Protein AF-A0A7V2MI19-F1 (afdb_monomer_lite)

pLDDT: mean 82.34, std 14.81, range [43.22, 97.25]

Secondary structure (DSSP, 8-state):
-PPPPPHHHHHHHHHHS------PPPPGGGB-TT--BTT--SPPPPP-------TT---HHHHS-SS-STTPPPPTTTGGGGGGGGG-----S---HHHHS--SS-HHHHHHHHHHH---B-SSSBSS--HHHHHHTTS-SSSS-S---B-S-TT--S-HHHH--EEEETTEEEPPBS-GGGG-

Sequence (184 aa):
MPQPLSRRMLLKGLAFARPVALALPPLEAMFNSAGTAYAATGEPVESRFVFWFNGNGIPEKYWIPSETGENFVLTPCLAPLAPFRNDIHVVTGVDSPAARLPGPGNDHHRSMSALMTGTQFTGRGAGGASLDQAIAARIGADSRFRSLQFGVSQESFGESVQRNMSWSGYDRPLPPEMLPHKMF

Foldseek 3Di:
DDDADDPVNVVVVVPVDPDDDDDDDQDPSQADPVRPRPPDPVDDDFDDDDDDDDPVDDDCQQQPFPDDDLPTDHGNVCVVCVVVSVVDDDDPPDDLVQLVDDDDDDSLQQCLQCVFASHGRPNQHHQFFGPLLVVLVPGQPVPPDSDAAADADPPPPDDQSNQFNGAHTGNRTDGHDDDPVVVD

Structure (mmCIF, N/CA/C/O backbone):
data_AF-A0A7V2MI19-F1
#
_entry.id   AF-A0A7V2MI19-F1
#
loop_
_atom_site.group_PDB
_atom_site.id
_atom_site.type_symbol
_atom_site.label_atom_id
_atom_site.label_alt_id
_atom_site.label_comp_id
_atom_site.label_asym_id
_atom_site.label_entity_id
_atom_site.label_seq_id
_atom_site.pdbx_PDB_ins_code
_atom_site.Cartn_x
_atom_site.Cartn_y
_atom_site.Cartn_z
_atom_site.occupancy
_atom_site.B_iso_or_equiv
_atom_site.auth_seq_id
_atom_site.auth_comp_id
_atom_site.auth_asym_id
_atom_site.auth_atom_id
_atom_site.pdbx_PDB_model_num
ATOM 1 N N . MET A 1 1 ? -16.907 19.193 11.343 1.00 43.22 1 MET A N 1
ATOM 2 C CA . MET A 1 1 ? -16.999 18.341 12.547 1.00 43.22 1 MET A CA 1
ATOM 3 C C . MET A 1 1 ? -18.412 17.791 12.627 1.00 43.22 1 MET A C 1
ATOM 5 O O . MET A 1 1 ? -19.330 18.609 12.573 1.00 43.22 1 MET A O 1
ATOM 9 N N . PRO A 1 2 ? -18.608 16.464 12.686 1.00 48.78 2 PRO A N 1
ATOM 10 C CA . PRO A 1 2 ? -19.932 15.894 12.910 1.00 48.78 2 PRO A CA 1
ATOM 11 C C . PRO A 1 2 ? -20.478 16.405 14.249 1.00 48.78 2 PRO A C 1
ATOM 13 O O . PRO A 1 2 ? -19.775 16.42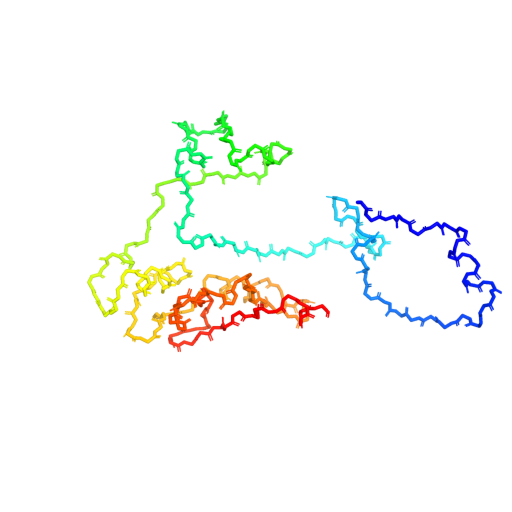9 15.258 1.00 48.78 2 PRO A O 1
ATOM 16 N N . GLN A 1 3 ? -21.711 16.908 14.236 1.00 61.69 3 GLN A N 1
ATOM 17 C CA . GLN A 1 3 ? -22.385 17.406 15.434 1.00 61.69 3 GLN A CA 1
ATOM 18 C C . GLN A 1 3 ? -22.904 16.201 16.234 1.00 61.69 3 GLN A C 1
ATOM 20 O O . GLN A 1 3 ? -23.695 15.427 15.689 1.00 61.69 3 GLN A O 1
ATOM 25 N N . PRO A 1 4 ? -22.491 16.009 17.499 1.00 60.81 4 PRO A N 1
ATOM 26 C CA . PRO A 1 4 ? -22.966 14.889 18.300 1.00 60.81 4 PRO A CA 1
ATOM 27 C C . PRO A 1 4 ? -24.473 15.006 18.554 1.00 60.81 4 PRO A C 1
ATOM 29 O O . PRO A 1 4 ? -25.006 16.092 18.800 1.00 60.81 4 PRO A O 1
ATOM 32 N N . LEU A 1 5 ? -25.176 13.871 18.525 1.00 71.56 5 LEU A N 1
ATOM 33 C CA . LEU A 1 5 ? -26.599 13.825 18.855 1.00 71.56 5 LEU A CA 1
ATOM 34 C C . LEU A 1 5 ? -26.807 14.253 20.311 1.00 71.56 5 LEU A C 1
ATOM 36 O O . LEU A 1 5 ? -26.300 13.631 21.244 1.00 71.56 5 LEU A O 1
ATOM 40 N N . SER A 1 6 ? -27.584 15.316 20.525 1.00 76.38 6 SER A N 1
ATOM 41 C CA . SER A 1 6 ? -27.875 15.765 21.886 1.00 76.38 6 SER A CA 1
ATOM 42 C C . SER A 1 6 ? -28.754 14.746 22.621 1.00 76.38 6 SER A C 1
ATOM 44 O O . SER A 1 6 ? -29.749 14.251 22.084 1.00 76.38 6 SER A O 1
ATOM 46 N N . ARG A 1 7 ? -28.457 14.503 23.906 1.00 75.56 7 ARG A N 1
ATOM 47 C CA . ARG A 1 7 ? -29.284 13.669 24.803 1.00 75.56 7 ARG A CA 1
ATOM 48 C C . ARG A 1 7 ? -30.768 14.055 24.750 1.00 75.56 7 ARG A C 1
ATOM 50 O O . ARG A 1 7 ? -31.644 13.199 24.817 1.00 75.56 7 ARG A O 1
ATOM 57 N N . ARG A 1 8 ? -31.060 15.352 24.595 1.00 78.81 8 ARG A N 1
ATOM 58 C CA . ARG A 1 8 ? -32.425 15.881 24.475 1.00 78.81 8 ARG A CA 1
ATOM 59 C C . ARG A 1 8 ? -33.127 15.410 23.197 1.00 78.81 8 ARG A C 1
ATOM 61 O O . ARG A 1 8 ? -34.310 15.098 23.265 1.00 78.81 8 ARG A O 1
ATOM 68 N N . MET A 1 9 ? -32.439 15.370 22.056 1.00 77.56 9 MET A N 1
ATOM 69 C CA . MET A 1 9 ? -33.017 14.854 20.808 1.00 77.56 9 MET A CA 1
ATOM 70 C C . MET A 1 9 ? -33.330 13.361 20.915 1.00 77.56 9 MET A C 1
ATOM 72 O O . MET A 1 9 ? -34.431 12.954 20.554 1.00 77.56 9 MET A O 1
ATOM 76 N N . LEU A 1 10 ? -32.413 12.576 21.488 1.00 76.69 10 LEU A N 1
ATOM 77 C CA . LEU A 1 10 ? -32.607 11.138 21.690 1.00 76.69 10 LEU A CA 1
ATOM 78 C C . LEU A 1 10 ? -33.832 10.844 22.573 1.00 76.69 10 LEU A C 1
ATOM 80 O O . LEU A 1 10 ? -34.702 10.060 22.202 1.00 76.69 10 LEU A O 1
ATOM 84 N N . LEU A 1 11 ? -33.937 11.522 23.721 1.00 78.50 11 LEU A N 1
ATOM 85 C CA . LEU A 1 11 ? -35.042 11.318 24.662 1.00 78.50 11 LEU A CA 1
ATOM 86 C C . LEU A 1 11 ? -36.392 11.785 24.104 1.00 78.50 11 LEU A C 1
ATOM 88 O O . LEU A 1 11 ? -37.408 11.158 24.384 1.00 78.50 11 LEU A O 1
ATOM 92 N N . LYS A 1 12 ? -36.419 12.843 23.282 1.00 75.94 12 LYS A N 1
ATOM 93 C CA . LYS A 1 12 ? -37.638 13.238 22.559 1.00 75.94 12 LYS A CA 1
ATOM 94 C C . LYS A 1 12 ? -38.067 12.161 21.557 1.00 75.94 12 LYS A C 1
ATOM 96 O O . LYS A 1 12 ? -39.249 11.844 21.500 1.00 75.94 12 LYS A O 1
ATOM 101 N N . GLY A 1 13 ? -37.129 11.569 20.816 1.00 70.94 13 GLY A N 1
ATOM 102 C CA . GLY A 1 13 ? -37.430 10.471 19.891 1.00 70.94 13 GLY A CA 1
ATOM 103 C C . GLY A 1 13 ? -38.037 9.248 20.589 1.00 70.94 13 GLY A C 1
ATOM 104 O O . GLY A 1 13 ? -39.002 8.679 20.093 1.00 70.94 13 GLY A O 1
ATOM 105 N N . LEU A 1 14 ? -37.529 8.899 21.776 1.00 71.44 14 LEU A N 1
ATOM 106 C CA . LEU A 1 14 ? -38.031 7.776 22.579 1.00 71.44 14 LEU A CA 1
ATOM 107 C C . LEU A 1 14 ? -39.376 8.055 23.271 1.00 71.44 14 LEU A C 1
ATOM 109 O O . LEU A 1 14 ? -40.153 7.129 23.471 1.00 71.44 14 LEU A O 1
ATOM 113 N N . ALA A 1 15 ? -39.650 9.305 23.657 1.00 71.25 15 ALA A N 1
ATOM 114 C CA . ALA A 1 15 ? -40.857 9.661 24.407 1.00 71.25 15 ALA A CA 1
ATOM 115 C C . ALA A 1 15 ? -42.099 9.880 23.524 1.00 71.25 15 ALA A C 1
ATOM 117 O O . ALA A 1 15 ? -43.217 9.682 23.993 1.00 71.25 15 ALA A O 1
ATOM 118 N N . PHE A 1 16 ? -41.922 10.305 22.267 1.00 63.00 16 PHE A N 1
ATOM 119 C CA . PHE A 1 16 ? -43.034 10.674 21.377 1.00 63.00 16 PHE A CA 1
ATOM 120 C C . PHE A 1 16 ? -43.367 9.625 20.302 1.00 63.00 16 PHE A C 1
ATOM 122 O O . PHE A 1 16 ? -44.363 9.780 19.599 1.00 63.00 16 PHE A O 1
ATOM 129 N N . ALA A 1 17 ? -42.584 8.549 20.178 1.00 60.03 17 ALA A N 1
ATOM 130 C CA . ALA A 1 17 ? -42.832 7.456 19.238 1.00 60.03 17 ALA A CA 1
ATOM 131 C C . ALA A 1 17 ? -42.985 6.120 19.980 1.00 60.03 17 ALA A C 1
ATOM 133 O O . ALA A 1 17 ? -42.325 5.890 20.990 1.00 60.03 17 ALA A O 1
ATOM 134 N N . ARG A 1 18 ? -43.821 5.202 19.463 1.00 61.56 18 ARG A N 1
ATOM 135 C CA . ARG A 1 18 ? -43.755 3.788 19.873 1.00 61.56 18 ARG A CA 1
ATOM 136 C C . ARG A 1 18 ? -42.336 3.299 19.558 1.00 61.56 18 ARG A C 1
ATOM 138 O O . ARG A 1 18 ? -41.969 3.341 18.383 1.00 61.56 18 ARG A O 1
ATOM 145 N N . PRO A 1 19 ? -41.530 2.894 20.553 1.00 60.50 19 PRO A N 1
ATOM 146 C C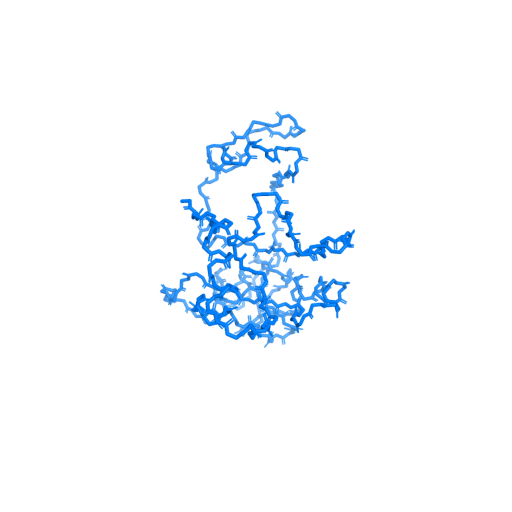A . PRO A 1 19 ? -40.126 2.610 20.316 1.00 60.50 19 PRO A CA 1
ATOM 147 C C . PRO A 1 19 ? -40.011 1.370 19.432 1.00 60.50 19 PRO A C 1
ATOM 149 O O . PRO A 1 19 ? -40.320 0.257 19.849 1.00 60.50 19 PRO A O 1
ATOM 152 N N . VAL A 1 20 ? -39.575 1.577 18.194 1.00 60.47 20 VAL A N 1
ATOM 153 C CA . VAL A 1 20 ? -39.079 0.506 17.336 1.00 60.47 20 VAL A CA 1
ATOM 154 C C . VAL A 1 20 ? -37.572 0.481 17.535 1.00 60.47 20 VAL A C 1
ATOM 156 O O . VAL A 1 20 ? -36.872 1.419 17.157 1.00 60.47 20 VAL A O 1
ATOM 159 N N . ALA A 1 21 ? -37.077 -0.570 18.182 1.00 62.75 21 ALA A N 1
ATOM 160 C CA . ALA A 1 21 ? -35.648 -0.799 18.304 1.00 62.75 21 ALA A CA 1
ATOM 161 C C . ALA A 1 21 ? -35.150 -1.429 17.000 1.00 62.75 21 ALA A C 1
ATOM 163 O O . ALA A 1 21 ? -35.423 -2.593 16.716 1.00 62.75 21 ALA A O 1
ATOM 164 N N . LEU A 1 22 ? -34.439 -0.643 16.197 1.00 58.00 22 LEU A N 1
ATOM 165 C CA . LEU A 1 22 ? -33.673 -1.144 15.064 1.00 58.00 22 LEU A CA 1
ATOM 166 C C . LEU A 1 22 ? -32.213 -1.221 15.495 1.00 58.00 22 LEU A C 1
ATOM 168 O O . LEU A 1 22 ? -31.639 -0.218 15.920 1.00 58.00 22 LEU A O 1
ATOM 172 N N . ALA A 1 23 ? -31.616 -2.407 15.395 1.00 58.16 23 ALA A N 1
ATOM 173 C CA . ALA A 1 23 ? -30.172 -2.542 15.506 1.00 58.16 23 ALA A CA 1
ATOM 174 C C . ALA A 1 23 ? -29.545 -1.858 14.285 1.00 58.16 23 ALA A C 1
ATOM 176 O O . ALA A 1 23 ? -29.661 -2.347 13.162 1.00 58.16 23 ALA A O 1
ATOM 177 N N . LEU A 1 24 ? -28.940 -0.693 14.501 1.00 52.81 24 LEU A N 1
ATOM 178 C CA . LEU A 1 24 ? -28.211 0.032 13.469 1.00 52.81 24 LEU A CA 1
ATOM 179 C C . LEU A 1 24 ? -26.721 -0.312 13.569 1.00 52.81 24 LEU A C 1
ATOM 181 O O . LEU A 1 24 ? -26.200 -0.412 14.685 1.00 52.81 24 LEU A O 1
ATOM 185 N N . PRO A 1 25 ? -26.016 -0.452 12.433 1.00 58.28 25 PRO A N 1
ATOM 186 C CA . PRO A 1 25 ? -24.563 -0.402 12.429 1.00 58.28 25 PRO A CA 1
ATOM 187 C C . PRO A 1 25 ? -24.088 0.889 13.117 1.00 58.28 25 PRO A C 1
ATOM 189 O O . PRO A 1 25 ? -24.753 1.922 12.979 1.00 58.28 25 PRO A O 1
ATOM 192 N N . PRO A 1 26 ? -22.961 0.866 13.849 1.00 57.50 26 PRO A N 1
ATOM 193 C CA . PRO A 1 26 ? -22.387 2.078 14.420 1.00 57.50 26 PRO A CA 1
ATOM 194 C C . PRO A 1 26 ? -22.197 3.139 13.329 1.00 57.50 26 PRO A C 1
ATOM 196 O O . PRO A 1 26 ? -21.560 2.882 12.309 1.00 57.50 26 PRO A O 1
ATOM 199 N N . LEU A 1 27 ? -22.772 4.325 13.529 1.00 60.16 27 LEU A N 1
ATOM 200 C CA . LEU A 1 27 ? -22.615 5.449 12.606 1.00 60.16 27 LEU A CA 1
ATOM 201 C C . LEU A 1 27 ? -21.231 6.082 12.797 1.00 60.16 27 LEU A C 1
ATOM 203 O O . LEU A 1 27 ? -20.706 6.073 13.905 1.00 60.16 27 LEU A O 1
ATOM 207 N N . GLU A 1 28 ? -20.660 6.691 11.754 1.00 57.91 28 GLU A N 1
ATOM 208 C CA . GLU A 1 28 ? -19.354 7.382 11.822 1.00 57.91 28 GLU A CA 1
ATOM 209 C C . GLU A 1 28 ? -19.307 8.429 12.958 1.00 57.91 28 GLU A C 1
ATOM 211 O O . GLU A 1 28 ? -18.338 8.503 13.708 1.00 57.91 28 GLU A O 1
ATOM 216 N N . ALA A 1 29 ? -20.432 9.108 13.213 1.00 56.28 29 ALA A N 1
ATOM 217 C CA . ALA A 1 29 ? -20.615 10.034 14.335 1.00 56.28 29 ALA A CA 1
ATOM 218 C C . ALA A 1 29 ? -20.582 9.389 15.744 1.00 56.28 29 ALA A C 1
ATOM 220 O O . ALA A 1 29 ? -20.608 10.105 16.745 1.00 56.28 29 ALA A O 1
ATOM 221 N N . MET A 1 30 ? -20.579 8.056 15.839 1.00 55.88 30 MET A N 1
ATOM 222 C CA . MET A 1 30 ? -20.496 7.277 17.083 1.00 55.88 30 MET A CA 1
ATOM 223 C C . MET A 1 30 ? -19.076 6.775 17.372 1.00 55.88 30 MET A C 1
ATOM 225 O O . MET A 1 30 ? -18.879 6.057 18.352 1.00 55.88 30 MET A O 1
ATOM 229 N N . PHE A 1 31 ? -18.090 7.141 16.553 1.00 57.09 31 PHE A N 1
ATOM 230 C CA . PHE A 1 31 ? -16.682 6.903 16.842 1.00 57.09 31 PHE A CA 1
ATOM 231 C C . PHE A 1 31 ? -16.034 8.213 17.295 1.00 57.09 31 PHE A C 1
ATOM 233 O O . PHE A 1 31 ? -16.256 9.271 16.709 1.00 57.09 31 PHE A O 1
ATOM 240 N N . ASN A 1 32 ? -15.227 8.162 18.355 1.00 55.88 32 ASN A N 1
ATOM 241 C CA . ASN A 1 32 ? -14.282 9.245 18.623 1.00 55.88 32 ASN A CA 1
ATOM 242 C C . ASN A 1 32 ? -13.041 9.076 17.722 1.00 55.88 32 ASN A C 1
ATOM 244 O O . ASN A 1 32 ? -12.827 8.020 17.125 1.00 55.88 32 ASN A O 1
ATOM 248 N N . SER A 1 33 ? -12.188 10.100 17.643 1.00 54.56 33 SER A N 1
ATOM 249 C CA . SER A 1 33 ? -10.944 10.081 16.851 1.00 54.56 33 SER A CA 1
ATOM 250 C C . SER A 1 33 ? -9.935 8.997 17.268 1.00 54.56 33 SER A C 1
ATOM 252 O O . SER A 1 33 ? -8.918 8.836 16.606 1.00 54.56 33 SER A O 1
ATOM 254 N N . ALA A 1 34 ? -10.203 8.278 18.361 1.00 56.72 34 ALA A N 1
ATOM 255 C CA . ALA A 1 34 ? -9.405 7.172 18.880 1.00 56.72 34 ALA A CA 1
ATOM 256 C C . ALA A 1 34 ? -10.056 5.792 18.630 1.00 56.72 34 ALA A C 1
ATOM 258 O O . ALA A 1 34 ? -9.582 4.790 19.157 1.00 56.72 34 ALA A O 1
ATOM 259 N N . GLY A 1 35 ? -11.152 5.717 17.861 1.00 52.84 35 GLY A N 1
ATOM 260 C CA . GLY A 1 35 ? -11.798 4.449 17.507 1.00 52.84 35 GLY A CA 1
ATOM 261 C C . GLY A 1 35 ? -12.532 3.757 18.660 1.00 52.84 35 GLY A C 1
ATOM 262 O O . GLY A 1 35 ? -12.891 2.588 18.536 1.00 52.84 35 GLY A O 1
ATOM 263 N N . THR A 1 36 ? -12.797 4.444 19.777 1.00 50.91 36 THR A N 1
ATOM 264 C CA . THR A 1 36 ? -13.642 3.883 20.838 1.00 50.91 36 THR A CA 1
ATOM 265 C C . THR A 1 36 ? -15.083 3.833 20.338 1.00 50.91 36 THR A C 1
ATOM 267 O O . THR A 1 36 ? -15.797 4.836 20.349 1.00 50.91 36 THR A O 1
ATOM 270 N N . ALA A 1 37 ? -15.515 2.664 19.872 1.00 52.25 37 ALA A N 1
ATOM 271 C CA . ALA A 1 37 ? -16.916 2.414 19.578 1.00 52.25 37 ALA A CA 1
ATOM 272 C C . ALA A 1 37 ? -17.694 2.390 20.902 1.00 52.25 37 ALA A C 1
ATOM 274 O O . ALA A 1 37 ? -17.422 1.559 21.764 1.00 52.25 37 ALA A O 1
ATOM 275 N N . TYR A 1 38 ? -18.698 3.253 21.072 1.00 47.88 38 TYR A N 1
ATOM 276 C CA . TYR A 1 38 ? -19.545 3.246 22.280 1.00 47.88 38 TYR A CA 1
ATOM 277 C C . TYR A 1 38 ? -20.402 1.971 22.438 1.00 47.88 38 TYR A C 1
ATOM 279 O O . TYR A 1 38 ? -21.046 1.791 23.467 1.00 47.88 38 TYR A O 1
ATOM 287 N N . ALA A 1 39 ? -20.401 1.085 21.434 1.00 50.41 39 ALA A N 1
ATOM 288 C CA . ALA A 1 39 ? -20.989 -0.254 21.482 1.00 50.41 39 ALA A CA 1
ATOM 289 C C . ALA A 1 39 ? -19.948 -1.373 21.712 1.00 50.41 39 ALA A C 1
ATOM 291 O O . ALA A 1 39 ? -20.287 -2.548 21.595 1.00 50.41 39 ALA A O 1
ATOM 292 N N . ALA A 1 40 ? -18.685 -1.036 21.997 1.00 53.47 40 ALA A N 1
ATOM 293 C CA . ALA A 1 40 ? -17.650 -2.025 22.269 1.00 53.47 40 ALA A CA 1
ATOM 294 C C . ALA A 1 40 ? -17.981 -2.796 23.554 1.00 53.47 40 ALA A C 1
ATOM 296 O O . ALA A 1 40 ? -18.120 -2.218 24.630 1.00 53.47 40 ALA A O 1
ATOM 297 N N . THR A 1 41 ? -18.061 -4.118 23.447 1.00 60.78 41 THR A N 1
ATOM 298 C CA . THR A 1 41 ? -18.296 -5.053 24.558 1.00 60.78 41 THR A CA 1
ATOM 299 C C . THR A 1 41 ? -17.064 -5.246 25.454 1.00 60.78 41 THR A C 1
ATOM 301 O O . THR A 1 41 ? -17.041 -6.160 26.270 1.00 60.78 41 THR A O 1
ATOM 304 N N . GLY A 1 42 ? -16.031 -4.408 25.302 1.00 63.12 42 GLY A N 1
ATOM 305 C CA . GLY A 1 42 ? -14.699 -4.618 25.878 1.00 63.12 42 GLY A CA 1
ATOM 306 C C . GLY A 1 42 ? -13.805 -5.548 25.051 1.00 63.12 42 GLY A C 1
ATOM 307 O O . GLY A 1 42 ? -12.640 -5.721 25.398 1.00 63.12 42 GLY A O 1
ATOM 308 N N . GLU A 1 43 ? -14.319 -6.107 23.952 1.00 69.38 43 GLU A N 1
ATOM 309 C CA . GLU A 1 43 ? -13.530 -6.921 23.026 1.00 69.38 43 GLU A CA 1
ATOM 310 C C . GLU A 1 43 ? -12.529 -6.058 22.237 1.00 69.38 43 GLU A C 1
ATOM 312 O O . GLU A 1 43 ? -12.850 -4.913 21.883 1.00 69.38 43 GLU A O 1
ATOM 317 N N . PRO A 1 44 ? -11.325 -6.580 21.934 1.00 69.31 44 PRO A N 1
ATOM 318 C CA . PRO A 1 44 ? -10.356 -5.887 21.098 1.00 69.31 44 PRO A CA 1
ATOM 319 C C . PRO A 1 4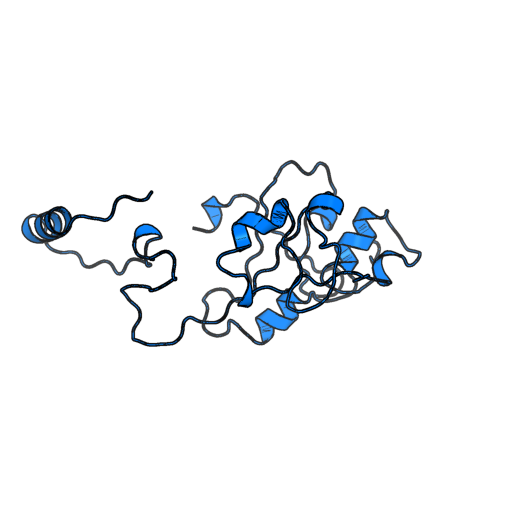4 ? -10.938 -5.538 19.726 1.00 69.31 44 PRO A C 1
ATOM 321 O O . PRO A 1 44 ? -11.622 -6.346 19.097 1.00 69.31 44 PRO A O 1
ATOM 324 N N . VAL A 1 45 ? -10.624 -4.338 19.229 1.00 72.06 45 VAL A N 1
ATOM 325 C CA . VAL A 1 45 ? -10.922 -3.986 17.837 1.00 72.06 45 VAL A CA 1
ATOM 326 C C . VAL A 1 45 ? -10.148 -4.941 16.936 1.00 72.06 45 VAL A C 1
ATOM 328 O O . VAL A 1 45 ? -8.936 -5.097 17.078 1.00 72.06 45 VAL A O 1
ATOM 331 N N . GLU A 1 46 ? -10.854 -5.591 16.015 1.00 76.25 46 GLU A N 1
ATOM 332 C CA . GLU A 1 46 ? -10.242 -6.554 15.109 1.00 76.25 46 GLU A CA 1
ATOM 333 C C . GLU A 1 46 ? -9.187 -5.862 14.232 1.00 76.25 46 GLU A C 1
ATOM 335 O O . GLU A 1 46 ? -9.454 -4.834 13.602 1.00 76.25 46 GLU A O 1
ATOM 340 N N . SER A 1 47 ? -7.983 -6.434 14.175 1.00 82.50 47 SER A N 1
ATOM 341 C CA . SER A 1 47 ? -6.894 -5.899 13.362 1.00 82.50 47 SER A CA 1
ATOM 342 C C . SER A 1 47 ? -7.281 -5.850 11.883 1.00 82.50 47 SER A C 1
ATOM 344 O O . SER A 1 47 ? -7.855 -6.788 11.321 1.00 82.50 47 SER A O 1
ATOM 346 N N . ARG A 1 48 ? -6.947 -4.738 11.228 1.00 88.00 48 ARG A N 1
ATOM 347 C CA . ARG A 1 48 ? -7.198 -4.507 9.802 1.00 88.00 48 ARG A CA 1
ATOM 348 C C . ARG A 1 48 ? -5.889 -4.199 9.103 1.00 88.00 48 ARG A C 1
ATOM 350 O O . ARG A 1 48 ? -5.061 -3.462 9.629 1.00 88.00 48 ARG A O 1
ATOM 357 N N . PHE A 1 49 ? -5.736 -4.732 7.899 1.00 92.44 49 PHE A N 1
ATOM 358 C CA . PHE A 1 49 ? -4.672 -4.333 6.992 1.00 92.44 49 PHE A CA 1
ATOM 359 C C . PHE A 1 49 ? -5.243 -3.381 5.947 1.00 92.44 49 PHE A C 1
ATOM 361 O O . PHE A 1 49 ? -6.252 -3.685 5.311 1.00 92.44 49 PHE A O 1
ATOM 368 N N . VAL A 1 50 ? -4.587 -2.239 5.773 1.00 93.44 50 VAL A N 1
ATOM 369 C CA . VAL A 1 50 ? -4.913 -1.267 4.733 1.00 93.44 50 VAL A CA 1
ATOM 370 C C . VAL A 1 50 ? -3.658 -1.040 3.914 1.00 93.44 50 VAL A C 1
ATOM 372 O O . VAL A 1 50 ? -2.611 -0.695 4.455 1.00 93.44 50 VAL A O 1
ATOM 375 N N . PHE A 1 51 ? -3.780 -1.219 2.604 1.00 93.88 51 PHE A N 1
ATOM 376 C CA . PHE A 1 51 ? -2.750 -0.830 1.657 1.00 93.88 51 PHE A CA 1
ATOM 377 C C . PHE A 1 51 ? -3.249 0.358 0.842 1.00 93.88 51 PHE A C 1
ATOM 379 O O . PHE A 1 51 ? -4.346 0.318 0.287 1.00 93.88 51 PHE A O 1
ATOM 386 N N . TRP A 1 52 ? -2.436 1.408 0.772 1.00 91.44 52 TRP A N 1
ATOM 387 C CA . TRP A 1 52 ? -2.734 2.614 0.012 1.00 91.44 52 TRP A CA 1
ATOM 388 C C . TRP A 1 52 ? -1.635 2.862 -1.013 1.00 91.44 52 TRP A C 1
ATOM 390 O O . TRP A 1 52 ? -0.450 2.810 -0.688 1.00 91.44 52 TRP A O 1
ATOM 400 N N . PHE A 1 53 ? -2.032 3.175 -2.242 1.00 88.38 53 PHE A N 1
ATOM 401 C CA . PHE A 1 53 ? -1.114 3.450 -3.337 1.00 88.38 53 PHE A CA 1
ATOM 402 C C . PHE A 1 53 ? -1.422 4.799 -3.974 1.00 88.38 53 PHE A C 1
ATOM 404 O O . PHE A 1 53 ? -2.563 5.088 -4.328 1.00 88.38 53 PHE A O 1
ATOM 411 N N . ASN A 1 54 ? -0.379 5.603 -4.158 1.00 85.88 54 ASN A N 1
ATOM 412 C CA . ASN A 1 54 ? -0.454 6.849 -4.905 1.00 85.88 54 ASN A CA 1
ATOM 413 C C . ASN A 1 54 ? 0.029 6.593 -6.337 1.00 85.88 54 ASN A C 1
ATOM 415 O O . ASN A 1 54 ? 1.227 6.436 -6.580 1.00 85.88 54 ASN A O 1
ATOM 419 N N . GLY A 1 55 ? -0.913 6.542 -7.283 1.00 79.12 55 GLY A N 1
ATOM 420 C CA . GLY A 1 55 ? -0.597 6.459 -8.710 1.00 79.12 55 GLY A CA 1
ATOM 421 C C . GLY A 1 55 ? 0.266 7.642 -9.155 1.00 79.12 55 GLY A C 1
ATOM 422 O O . GLY A 1 55 ? 0.088 8.755 -8.668 1.00 79.12 55 GLY A O 1
ATOM 423 N N . ASN A 1 56 ? 1.211 7.395 -10.065 1.00 81.06 56 ASN A N 1
ATOM 424 C CA . ASN A 1 56 ? 2.256 8.341 -10.498 1.00 81.06 56 ASN A CA 1
ATOM 425 C C . ASN A 1 56 ? 3.272 8.743 -9.414 1.00 81.06 56 ASN A C 1
ATOM 427 O O . ASN A 1 56 ? 4.138 9.580 -9.666 1.00 81.06 56 ASN A O 1
ATOM 431 N N . GLY A 1 57 ? 3.215 8.110 -8.242 1.00 83.81 57 GLY A N 1
ATOM 432 C CA . GLY A 1 57 ? 4.164 8.331 -7.166 1.00 83.81 57 GLY A CA 1
ATOM 433 C C . GLY A 1 57 ? 3.931 9.640 -6.420 1.00 83.81 57 GLY A C 1
ATOM 434 O O . GLY A 1 57 ? 2.847 10.220 -6.411 1.00 83.81 57 GLY A O 1
ATOM 435 N N . ILE A 1 58 ? 4.978 10.070 -5.731 1.00 87.75 58 ILE A N 1
ATOM 436 C CA . ILE A 1 58 ? 4.990 11.227 -4.841 1.00 87.75 58 ILE A CA 1
ATOM 437 C C . ILE A 1 58 ? 6.310 11.976 -5.038 1.00 87.75 58 ILE A C 1
ATOM 439 O O . ILE A 1 58 ? 7.323 11.339 -5.332 1.00 87.75 58 ILE A O 1
ATOM 443 N N . PRO A 1 59 ? 6.355 13.307 -4.868 1.00 90.62 59 PRO A N 1
ATOM 444 C CA . PRO A 1 59 ? 7.614 14.035 -4.948 1.00 90.62 59 PRO A CA 1
ATOM 445 C C . PRO A 1 59 ? 8.553 13.614 -3.807 1.00 90.62 59 PRO A C 1
ATOM 447 O O . PRO A 1 59 ? 8.385 14.042 -2.664 1.00 90.62 59 PRO A O 1
ATOM 450 N N . GLU A 1 60 ? 9.555 12.790 -4.119 1.00 91.06 60 GLU A N 1
ATOM 451 C CA . GLU A 1 60 ? 10.407 12.122 -3.124 1.00 91.06 60 GLU A CA 1
ATOM 452 C C . GLU A 1 60 ? 11.046 13.087 -2.121 1.00 91.06 60 GLU A C 1
ATOM 454 O O . GLU A 1 60 ? 11.019 12.821 -0.923 1.00 91.06 60 GLU A O 1
ATOM 459 N N . LYS A 1 61 ? 11.507 14.261 -2.576 1.00 91.69 61 LYS A N 1
ATOM 460 C CA . LYS A 1 61 ? 12.086 15.314 -1.716 1.00 91.69 61 LYS A CA 1
ATOM 461 C C . LYS A 1 61 ? 11.179 15.790 -0.572 1.00 91.69 61 LYS A C 1
ATOM 463 O O . LYS A 1 61 ? 11.671 16.387 0.379 1.00 91.69 61 LYS A O 1
ATOM 468 N N . TYR A 1 62 ? 9.864 15.600 -0.687 1.00 93.88 62 TYR A N 1
ATOM 469 C CA . TYR A 1 62 ? 8.889 16.004 0.328 1.00 93.88 62 TYR A CA 1
ATOM 470 C C . TYR A 1 62 ? 8.324 14.824 1.117 1.00 93.88 62 TYR A C 1
ATOM 472 O O . TYR A 1 62 ? 7.558 15.057 2.049 1.00 93.88 62 TYR A O 1
ATOM 480 N N . TRP A 1 63 ? 8.704 13.592 0.765 1.00 93.06 63 TRP A N 1
ATOM 481 C CA . TRP A 1 63 ? 8.253 12.367 1.419 1.00 93.06 63 TRP A CA 1
ATOM 482 C C . TRP A 1 63 ? 9.383 11.648 2.152 1.00 93.06 63 TRP A C 1
ATOM 484 O O . TRP A 1 63 ? 9.232 11.333 3.327 1.00 93.06 63 TRP A O 1
ATOM 494 N N . ILE A 1 64 ? 10.518 11.428 1.486 1.00 94.50 64 ILE A N 1
ATOM 495 C CA . ILE A 1 64 ? 11.649 10.643 1.985 1.00 94.50 64 ILE A CA 1
ATOM 496 C C . ILE A 1 64 ? 12.477 11.486 2.971 1.00 94.50 64 ILE A C 1
ATOM 498 O O . ILE A 1 64 ? 13.016 12.519 2.568 1.00 94.50 64 ILE A O 1
ATOM 502 N N . PRO A 1 65 ? 12.598 11.077 4.249 1.00 94.50 65 PRO A N 1
ATOM 503 C CA . PRO A 1 65 ? 13.494 11.722 5.204 1.00 94.50 65 PRO A CA 1
ATOM 504 C C . PRO A 1 65 ? 14.952 11.669 4.735 1.00 94.50 65 PRO A C 1
ATOM 506 O O . PRO A 1 65 ? 15.387 10.677 4.154 1.00 94.50 65 PRO A O 1
ATOM 509 N N . SER A 1 66 ? 15.724 12.720 5.020 1.00 92.50 66 SER A N 1
ATOM 510 C CA . SER A 1 66 ? 17.154 12.790 4.675 1.00 92.50 66 SER A CA 1
ATOM 511 C C . SER A 1 66 ? 18.039 11.886 5.534 1.00 92.50 66 SER A C 1
ATOM 513 O O . SER A 1 66 ? 19.177 11.609 5.168 1.00 92.50 66 SER A O 1
ATOM 515 N N . GLU A 1 67 ? 17.530 11.451 6.684 1.00 92.44 67 GLU A N 1
ATOM 516 C CA . GLU A 1 67 ? 18.251 10.674 7.686 1.00 92.44 67 GLU A CA 1
ATOM 517 C C . GLU A 1 67 ? 17.480 9.396 8.017 1.00 92.44 67 GLU A C 1
ATOM 519 O O . GLU A 1 67 ? 16.248 9.369 8.003 1.00 92.44 67 GLU A O 1
ATOM 524 N N . THR A 1 68 ? 18.217 8.339 8.351 1.00 92.88 68 THR A N 1
ATOM 525 C CA . THR A 1 68 ? 17.666 7.069 8.833 1.00 92.88 68 THR A CA 1
ATOM 526 C C . THR A 1 68 ? 17.817 6.947 10.345 1.00 92.88 68 THR A C 1
ATOM 528 O O . THR A 1 68 ? 18.761 7.484 10.920 1.00 92.88 68 THR A O 1
ATOM 531 N N . GLY A 1 69 ? 16.959 6.146 10.972 1.00 92.81 69 GLY A N 1
ATOM 532 C CA . GLY A 1 69 ? 16.997 5.862 12.408 1.00 92.81 69 GLY A CA 1
ATOM 533 C C . GLY A 1 69 ? 15.730 6.333 13.110 1.00 92.81 69 GLY A C 1
ATOM 534 O O . GLY A 1 69 ? 14.895 7.002 12.514 1.00 92.81 69 GLY A O 1
ATOM 535 N N . GLU A 1 70 ? 15.583 5.980 14.383 1.00 91.19 70 GLU A N 1
ATOM 536 C CA . GLU A 1 70 ? 14.375 6.254 15.179 1.00 91.19 70 GLU A CA 1
ATOM 537 C C . GLU A 1 70 ? 14.009 7.748 15.212 1.00 91.19 70 GLU A C 1
ATOM 539 O O . GLU A 1 70 ? 12.839 8.124 15.121 1.00 91.19 70 GLU A O 1
ATOM 544 N N . ASN A 1 71 ? 15.028 8.611 15.234 1.00 90.88 71 ASN A N 1
ATOM 545 C CA . ASN A 1 71 ? 14.891 10.057 15.393 1.00 90.88 71 ASN A CA 1
ATOM 546 C C . ASN A 1 71 ? 14.853 10.850 14.074 1.00 90.88 71 ASN A C 1
ATOM 548 O O . ASN A 1 71 ? 15.047 12.061 14.100 1.00 90.88 71 ASN A O 1
ATOM 552 N N . PHE A 1 72 ? 14.531 10.214 12.939 1.00 93.50 72 PHE A N 1
ATOM 553 C CA . PHE A 1 72 ? 14.400 10.908 11.651 1.00 93.50 72 PHE A CA 1
ATOM 554 C C . PHE A 1 72 ? 13.442 12.114 11.710 1.00 93.50 72 PHE A C 1
ATOM 556 O O . PHE A 1 72 ? 12.461 12.129 12.458 1.00 93.50 72 PHE A O 1
ATOM 563 N N . VAL A 1 73 ? 13.704 13.144 10.909 1.00 93.06 73 VAL A N 1
ATOM 564 C CA . VAL A 1 73 ? 12.835 14.327 10.838 1.00 93.06 73 VAL A CA 1
ATOM 565 C C . VAL A 1 73 ? 11.687 14.065 9.862 1.00 93.06 73 VAL A C 1
ATOM 567 O O . VAL A 1 73 ? 11.912 13.646 8.725 1.00 93.06 73 VAL A O 1
ATOM 570 N N . LEU A 1 74 ? 10.447 14.322 10.294 1.00 94.75 74 LEU A N 1
ATOM 571 C CA . LEU A 1 74 ? 9.277 14.229 9.417 1.00 94.75 74 LEU A CA 1
ATOM 572 C C . LEU A 1 74 ? 9.368 15.283 8.310 1.00 94.75 74 LEU A C 1
ATOM 574 O O . LEU A 1 74 ? 9.558 16.471 8.569 1.00 94.75 74 LEU A O 1
ATOM 578 N N . THR A 1 75 ? 9.202 14.837 7.071 1.00 95.62 75 THR A N 1
ATOM 579 C CA . THR A 1 75 ? 9.152 15.696 5.888 1.00 95.62 75 THR A CA 1
ATOM 580 C C . THR A 1 75 ? 7.801 16.419 5.784 1.00 95.62 75 THR A C 1
ATOM 582 O O . THR A 1 75 ? 6.837 16.021 6.444 1.00 95.62 75 THR A O 1
ATOM 585 N N . PRO A 1 76 ? 7.670 17.472 4.952 1.00 94.94 76 PRO A N 1
ATOM 586 C CA . PRO A 1 76 ? 6.424 18.235 4.847 1.00 94.94 76 PRO A CA 1
ATOM 587 C C . PRO A 1 76 ? 5.178 17.393 4.532 1.00 94.94 76 PRO A C 1
ATOM 589 O O . PRO A 1 76 ? 4.120 17.657 5.100 1.00 94.94 76 PRO A O 1
ATOM 592 N N . CYS A 1 77 ? 5.283 16.355 3.689 1.00 94.56 77 CYS A N 1
ATOM 593 C CA . CYS A 1 77 ? 4.145 15.471 3.404 1.00 94.56 77 CYS A CA 1
ATOM 594 C C . CYS A 1 77 ? 3.787 14.546 4.577 1.00 94.56 77 CYS A C 1
ATOM 596 O O . CYS A 1 77 ? 2.658 14.068 4.643 1.00 94.56 77 CYS A O 1
ATOM 598 N N . LEU A 1 78 ? 4.719 14.308 5.502 1.00 94.56 78 LEU A N 1
ATOM 599 C CA . LEU A 1 78 ? 4.520 13.475 6.689 1.00 94.56 78 LEU A CA 1
ATOM 600 C C . LEU A 1 78 ? 4.180 14.291 7.944 1.00 94.56 78 LEU A C 1
ATOM 602 O O . LEU A 1 78 ? 3.827 13.708 8.965 1.00 94.56 78 LEU A O 1
ATOM 606 N N . ALA A 1 79 ? 4.238 15.626 7.884 1.00 95.25 79 ALA A N 1
ATOM 607 C CA . ALA A 1 79 ? 3.916 16.503 9.010 1.00 95.25 79 ALA A CA 1
ATOM 608 C C . ALA A 1 79 ? 2.538 16.222 9.655 1.00 95.25 79 ALA A C 1
ATOM 610 O O . ALA A 1 79 ? 2.463 16.235 10.886 1.00 95.25 79 ALA A O 1
ATOM 611 N N . PRO A 1 80 ? 1.465 15.889 8.902 1.00 95.50 80 PRO A N 1
ATOM 612 C CA . PRO A 1 80 ? 0.180 15.515 9.503 1.00 95.50 80 PRO A CA 1
ATOM 613 C C . PRO A 1 80 ? 0.227 14.257 10.384 1.00 95.50 80 PRO A C 1
ATOM 615 O O . PRO A 1 80 ? -0.653 14.070 11.218 1.00 95.50 80 PRO A O 1
ATOM 618 N N . LEU A 1 81 ? 1.245 13.404 10.222 1.00 94.62 81 LEU A N 1
ATOM 619 C CA . LEU A 1 81 ? 1.431 12.179 11.002 1.00 94.62 81 LEU A CA 1
ATOM 620 C C . LEU A 1 81 ? 2.251 12.396 12.282 1.00 94.62 81 LEU A C 1
ATOM 622 O O . LEU A 1 81 ? 2.491 11.439 13.011 1.00 94.62 81 LEU A O 1
ATOM 626 N N . ALA A 1 82 ? 2.661 13.632 12.593 1.00 95.12 82 ALA A N 1
ATOM 627 C CA . ALA A 1 82 ? 3.421 13.939 13.805 1.00 95.12 82 ALA A CA 1
ATOM 628 C C . ALA A 1 82 ? 2.802 13.394 15.112 1.00 95.12 82 ALA A C 1
ATOM 630 O O . ALA A 1 82 ? 3.567 12.894 15.939 1.00 95.12 82 ALA A O 1
ATOM 631 N N . PRO A 1 83 ? 1.464 13.398 15.310 1.00 96.44 83 PRO A N 1
ATOM 632 C CA . PRO A 1 83 ? 0.851 12.788 16.494 1.00 96.44 83 PRO A CA 1
ATOM 633 C C . PRO A 1 83 ? 1.065 11.270 16.616 1.00 96.44 83 PRO A C 1
ATOM 635 O O . PRO A 1 83 ? 0.970 10.743 17.717 1.00 96.44 83 PRO A O 1
ATOM 638 N N . PHE A 1 84 ? 1.370 10.585 15.510 1.00 94.50 84 PHE A N 1
ATOM 639 C CA . PHE A 1 84 ? 1.559 9.131 15.411 1.00 94.50 84 PHE A CA 1
ATOM 640 C C . PHE A 1 84 ? 3.028 8.756 15.197 1.00 94.50 84 PHE A C 1
ATOM 642 O O . PHE A 1 84 ? 3.339 7.695 14.666 1.00 94.50 84 PHE A O 1
ATOM 649 N N . ARG A 1 85 ? 3.962 9.644 15.553 1.00 91.75 85 ARG A N 1
ATOM 650 C CA . ARG A 1 85 ? 5.394 9.481 15.270 1.00 91.75 85 ARG A CA 1
ATOM 651 C C . ARG A 1 85 ? 5.955 8.122 15.712 1.00 91.75 85 ARG A C 1
ATOM 653 O O . ARG A 1 85 ? 6.764 7.546 14.993 1.00 91.75 85 ARG A O 1
ATOM 660 N N . ASN A 1 86 ? 5.529 7.628 16.869 1.00 93.75 86 ASN A N 1
ATOM 661 C CA . ASN A 1 86 ? 6.012 6.361 17.422 1.00 93.75 86 ASN A CA 1
ATOM 662 C C . ASN A 1 86 ? 5.289 5.133 16.841 1.00 93.75 86 ASN A C 1
ATOM 664 O O . ASN A 1 86 ? 5.688 4.009 17.124 1.00 93.75 86 ASN A O 1
ATOM 668 N N . ASP A 1 87 ? 4.266 5.350 16.013 1.00 94.31 87 ASP A N 1
ATOM 669 C CA . ASP A 1 87 ? 3.441 4.314 15.387 1.00 94.31 87 ASP A CA 1
ATOM 670 C C . ASP A 1 87 ? 3.716 4.184 13.878 1.00 94.31 87 ASP A C 1
ATOM 672 O O . ASP A 1 87 ? 3.041 3.424 13.180 1.00 94.31 87 ASP A O 1
ATOM 676 N N . ILE A 1 88 ? 4.687 4.938 13.343 1.00 94.38 88 ILE A N 1
ATOM 677 C CA . ILE A 1 88 ? 5.010 4.948 11.914 1.00 94.38 88 ILE A CA 1
ATOM 678 C C . ILE A 1 88 ? 6.474 4.611 11.648 1.00 94.38 88 ILE A C 1
ATOM 680 O O . ILE A 1 88 ? 7.395 5.063 12.327 1.00 94.38 88 ILE A O 1
ATOM 684 N N . HIS A 1 89 ? 6.686 3.884 10.557 1.00 94.62 89 HIS A N 1
ATOM 685 C CA . HIS A 1 89 ? 7.997 3.675 9.961 1.00 94.62 89 HIS A CA 1
ATOM 686 C C . HIS A 1 89 ? 7.989 4.200 8.530 1.00 94.62 89 HIS A C 1
ATOM 688 O O . HIS A 1 89 ? 7.064 3.923 7.765 1.00 94.62 89 HIS A O 1
ATOM 694 N N . VAL A 1 90 ? 9.043 4.923 8.149 1.00 94.62 90 VAL A N 1
ATOM 695 C CA . VAL A 1 90 ? 9.288 5.288 6.750 1.00 94.62 90 VAL A CA 1
ATOM 696 C C . VAL A 1 90 ? 10.389 4.385 6.221 1.00 94.62 90 VAL A C 1
ATOM 698 O O . VAL A 1 90 ? 11.560 4.560 6.546 1.00 94.62 90 VAL A O 1
ATOM 701 N N . VAL A 1 91 ? 9.999 3.390 5.430 1.00 94.12 91 VAL A N 1
ATOM 702 C CA . VAL A 1 91 ? 10.934 2.442 4.821 1.00 94.12 91 VAL A CA 1
ATOM 703 C C . VAL A 1 91 ? 11.331 2.964 3.444 1.00 94.12 91 VAL A C 1
ATOM 705 O O . VAL A 1 91 ? 10.476 3.212 2.596 1.00 94.12 91 VAL A O 1
ATOM 708 N N . THR A 1 92 ? 12.629 3.155 3.230 1.00 91.75 92 THR A N 1
ATOM 709 C CA . THR A 1 92 ? 13.206 3.711 1.998 1.00 91.75 92 THR A CA 1
ATOM 710 C C . THR A 1 92 ? 14.127 2.686 1.335 1.00 91.75 92 THR A C 1
ATOM 712 O O . THR A 1 92 ? 14.487 1.679 1.944 1.00 91.75 92 THR A O 1
ATOM 715 N N . GLY A 1 93 ? 14.478 2.902 0.063 1.00 88.38 93 GLY A N 1
ATOM 716 C CA . GLY A 1 93 ? 15.356 1.987 -0.680 1.00 88.38 93 GLY A CA 1
ATOM 717 C C . GLY A 1 93 ? 14.727 0.628 -1.016 1.00 88.38 93 GLY A C 1
ATOM 718 O O . GLY A 1 93 ? 15.445 -0.316 -1.336 1.00 88.38 93 GLY A O 1
ATOM 719 N N . VAL A 1 94 ? 13.397 0.518 -0.935 1.00 89.31 94 VAL A N 1
ATOM 720 C CA . VAL A 1 94 ? 12.657 -0.683 -1.341 1.00 89.31 94 VAL A CA 1
ATOM 721 C C . VAL A 1 94 ? 12.517 -0.696 -2.856 1.00 89.31 94 VAL A C 1
ATOM 723 O O . VAL A 1 94 ? 12.187 0.315 -3.471 1.00 89.31 94 VAL A O 1
ATOM 726 N N . ASP A 1 95 ? 12.732 -1.862 -3.449 1.00 89.56 95 ASP A N 1
ATOM 727 C CA . ASP A 1 95 ? 12.654 -2.066 -4.887 1.00 89.56 95 ASP A CA 1
ATOM 728 C C . ASP A 1 95 ? 11.984 -3.414 -5.179 1.00 89.56 95 ASP A C 1
ATOM 730 O O . ASP A 1 95 ? 12.084 -4.356 -4.390 1.00 89.56 95 ASP A O 1
ATOM 734 N N . SER A 1 96 ? 11.303 -3.506 -6.319 1.00 91.19 96 SER A N 1
ATOM 735 C CA . SER A 1 96 ? 10.661 -4.725 -6.805 1.00 91.19 96 SER A CA 1
ATOM 736 C C . SER A 1 96 ? 11.358 -5.181 -8.089 1.00 91.19 96 SER A C 1
ATOM 738 O O . SER A 1 96 ? 11.003 -4.730 -9.183 1.00 91.19 96 SER A O 1
ATOM 740 N N . PRO A 1 97 ? 12.352 -6.091 -8.000 1.00 93.25 97 PRO A N 1
ATOM 741 C CA . PRO A 1 97 ? 13.098 -6.560 -9.167 1.00 93.25 97 PRO A CA 1
ATOM 742 C C . PRO A 1 97 ? 12.196 -7.111 -10.276 1.00 93.25 97 PRO A C 1
ATOM 744 O O . PRO A 1 97 ? 12.481 -6.918 -11.457 1.00 93.25 97 PRO A O 1
ATOM 747 N N . ALA A 1 98 ? 11.072 -7.732 -9.908 1.00 93.81 98 ALA A N 1
ATOM 748 C CA . ALA A 1 98 ? 10.096 -8.270 -10.849 1.00 93.81 98 ALA A CA 1
ATOM 749 C C . ALA A 1 98 ? 9.499 -7.211 -11.794 1.00 93.81 98 ALA A C 1
ATOM 751 O O . ALA A 1 98 ? 9.181 -7.539 -12.936 1.00 93.81 98 ALA A O 1
ATOM 752 N N . ALA A 1 99 ? 9.398 -5.947 -11.366 1.00 93.00 99 ALA A N 1
ATOM 753 C CA . ALA A 1 99 ? 8.927 -4.850 -12.213 1.00 93.00 99 ALA A CA 1
ATOM 754 C C . ALA A 1 99 ? 9.944 -4.456 -13.301 1.00 93.00 99 ALA A C 1
ATOM 756 O O . ALA A 1 99 ? 9.561 -3.936 -14.348 1.00 93.00 99 ALA A O 1
ATOM 757 N N . ARG A 1 100 ? 11.240 -4.705 -13.061 1.00 91.94 100 ARG A N 1
ATOM 758 C CA . ARG A 1 100 ? 12.354 -4.281 -13.929 1.00 91.94 100 ARG A CA 1
ATOM 759 C C . ARG A 1 100 ? 12.772 -5.342 -14.942 1.00 91.94 100 ARG A C 1
ATOM 761 O O . ARG A 1 100 ? 13.433 -5.023 -15.930 1.00 91.94 100 ARG A O 1
ATOM 768 N N . LEU A 1 101 ? 12.395 -6.597 -14.714 1.00 91.88 101 LEU A N 1
ATOM 769 C CA . LEU A 1 101 ? 12.725 -7.684 -15.626 1.00 91.88 101 LEU A CA 1
ATOM 770 C C . LEU A 1 101 ? 12.070 -7.468 -17.005 1.00 91.88 101 LEU A C 1
ATOM 772 O O . LEU A 1 101 ? 10.916 -7.025 -17.077 1.00 91.88 101 LEU A O 1
ATOM 776 N N . PRO A 1 102 ? 12.770 -7.786 -18.111 1.00 92.00 102 PRO A N 1
ATOM 777 C CA . PRO A 1 102 ? 12.180 -7.778 -19.445 1.00 92.00 102 PRO A CA 1
ATOM 778 C C . PRO A 1 102 ? 10.927 -8.654 -19.500 1.00 92.00 102 PRO A C 1
ATOM 780 O O . PRO A 1 102 ? 10.864 -9.707 -18.864 1.00 92.00 102 PRO A O 1
ATOM 783 N N . GLY A 1 103 ? 9.929 -8.219 -20.259 1.00 90.62 103 GLY A N 1
ATOM 784 C CA . GLY A 1 103 ? 8.655 -8.915 -20.346 1.00 90.62 103 GLY A CA 1
ATOM 785 C C . GLY A 1 103 ? 7.653 -8.172 -21.225 1.00 90.62 103 GLY A C 1
ATOM 786 O O . GLY A 1 103 ? 7.994 -7.139 -21.805 1.00 90.62 103 GLY A O 1
ATOM 787 N N . PRO A 1 104 ? 6.429 -8.703 -21.345 1.00 93.44 104 PRO A N 1
ATOM 788 C CA . PRO A 1 104 ? 5.359 -8.052 -22.087 1.00 93.44 104 PRO A CA 1
ATOM 789 C C . PRO A 1 104 ? 4.920 -6.738 -21.423 1.00 93.44 104 PRO A C 1
ATOM 791 O O . PRO A 1 104 ? 5.171 -6.496 -20.241 1.00 93.44 104 PRO A O 1
ATOM 794 N N . GLY A 1 105 ? 4.197 -5.913 -22.183 1.00 91.44 105 GLY A N 1
ATOM 795 C CA . GLY A 1 105 ? 3.637 -4.649 -21.702 1.00 91.44 105 GLY A CA 1
ATOM 796 C C . GLY A 1 105 ? 4.676 -3.543 -21.490 1.00 91.44 105 GLY A C 1
ATOM 797 O O . GLY A 1 105 ? 5.858 -3.688 -21.792 1.00 91.44 105 GLY A O 1
ATOM 798 N N . ASN A 1 106 ? 4.205 -2.404 -20.985 1.00 91.31 106 ASN A N 1
ATOM 799 C CA . ASN A 1 106 ? 5.054 -1.273 -20.593 1.00 91.31 106 ASN A CA 1
ATOM 800 C C . ASN A 1 106 ? 5.305 -1.251 -19.068 1.00 91.31 106 ASN A C 1
ATOM 802 O O . ASN A 1 106 ? 4.814 -2.108 -18.329 1.00 91.31 106 ASN A O 1
ATOM 806 N N . ASP A 1 107 ? 6.037 -0.248 -18.583 1.00 90.06 107 ASP A N 1
ATOM 807 C CA . ASP A 1 107 ? 6.406 -0.118 -17.165 1.00 90.06 107 ASP A CA 1
ATOM 808 C C . ASP A 1 107 ? 5.212 -0.011 -16.216 1.00 90.06 107 ASP A C 1
ATOM 810 O O . ASP A 1 107 ? 5.275 -0.541 -15.107 1.00 90.06 107 ASP A O 1
ATOM 814 N N . HIS A 1 108 ? 4.095 0.579 -16.648 1.00 89.06 108 HIS A N 1
ATOM 815 C CA . HIS A 1 108 ? 2.873 0.603 -15.845 1.00 89.06 108 HIS A CA 1
ATOM 816 C C . HIS A 1 108 ? 2.302 -0.805 -15.653 1.00 89.06 108 HIS A C 1
ATOM 818 O O . HIS A 1 108 ? 1.877 -1.145 -14.553 1.00 89.06 108 HIS A O 1
ATOM 824 N N . HIS A 1 109 ? 2.337 -1.652 -16.686 1.00 92.31 109 HIS A N 1
ATOM 825 C CA . HIS A 1 109 ? 1.853 -3.034 -16.593 1.00 92.31 109 HIS A CA 1
ATOM 826 C C . HIS A 1 109 ? 2.725 -3.856 -15.640 1.00 92.31 109 HIS A C 1
ATOM 828 O O . HIS A 1 109 ? 2.223 -4.511 -14.725 1.00 92.31 109 HIS A O 1
ATOM 834 N N . ARG A 1 110 ? 4.048 -3.782 -15.833 1.00 93.62 110 ARG A N 1
ATOM 835 C CA . ARG A 1 110 ? 5.025 -4.527 -15.029 1.00 93.62 110 ARG A CA 1
ATOM 836 C C . ARG A 1 110 ? 5.026 -4.081 -13.570 1.00 93.62 110 ARG A C 1
ATOM 838 O O . ARG A 1 110 ? 5.005 -4.932 -12.683 1.00 93.62 110 ARG A O 1
ATOM 845 N N . SER A 1 111 ? 4.968 -2.773 -13.318 1.00 91.94 111 SER A N 1
ATOM 846 C CA . SER A 1 111 ? 4.945 -2.232 -11.955 1.00 91.94 111 SER A CA 1
ATOM 847 C C . SER A 1 111 ? 3.655 -2.586 -11.222 1.00 91.94 111 SER A C 1
ATOM 849 O O . SER A 1 111 ? 3.720 -3.016 -10.077 1.00 91.94 111 SER A O 1
ATOM 851 N N . MET A 1 112 ? 2.492 -2.484 -11.876 1.00 92.19 112 MET A N 1
ATOM 852 C CA . MET A 1 112 ? 1.210 -2.815 -11.239 1.00 92.19 112 MET A CA 1
ATOM 853 C C . MET A 1 112 ? 1.065 -4.308 -10.942 1.00 92.19 112 MET A C 1
ATOM 855 O O . MET A 1 112 ? 0.544 -4.671 -9.890 1.00 92.19 112 MET A O 1
ATOM 859 N N . SER A 1 113 ? 1.588 -5.177 -11.814 1.00 94.50 113 SER A N 1
ATOM 860 C CA . SER A 1 113 ? 1.709 -6.609 -11.518 1.00 94.50 113 SER A CA 1
ATOM 861 C C . SER A 1 113 ? 2.566 -6.844 -10.275 1.00 94.50 113 SER A C 1
ATOM 863 O O . SER A 1 113 ? 2.147 -7.515 -9.330 1.00 94.50 113 SER A O 1
ATOM 865 N N . ALA A 1 114 ? 3.769 -6.271 -10.257 1.00 95.12 114 ALA A N 1
ATOM 866 C CA . ALA A 1 114 ? 4.757 -6.537 -9.224 1.00 95.12 114 ALA A CA 1
ATOM 867 C C . ALA A 1 114 ? 4.441 -5.874 -7.871 1.00 95.12 114 ALA A C 1
ATOM 869 O O . ALA A 1 114 ? 4.909 -6.376 -6.852 1.00 95.12 114 ALA A O 1
ATOM 870 N N . LEU A 1 115 ? 3.647 -4.795 -7.847 1.00 93.69 115 LEU A N 1
ATOM 871 C CA . LEU A 1 115 ? 3.374 -3.958 -6.670 1.00 93.69 115 LEU A CA 1
ATOM 872 C C . LEU A 1 115 ? 2.957 -4.766 -5.437 1.00 93.69 115 LEU A C 1
ATOM 874 O O . LEU A 1 115 ? 3.540 -4.600 -4.371 1.00 93.69 115 LEU A O 1
ATOM 878 N N . MET A 1 116 ? 1.963 -5.644 -5.590 1.00 95.06 116 MET A N 1
ATOM 879 C CA . MET A 1 116 ? 1.424 -6.432 -4.476 1.00 95.06 116 MET A CA 1
ATOM 880 C C . MET A 1 116 ? 1.710 -7.926 -4.589 1.00 95.06 116 MET A C 1
ATOM 882 O O . MET A 1 116 ? 1.442 -8.656 -3.641 1.00 95.06 116 MET A O 1
ATOM 886 N N . THR A 1 117 ? 2.222 -8.405 -5.724 1.00 96.12 117 THR A N 1
ATOM 887 C CA . THR A 1 117 ? 2.492 -9.840 -5.925 1.00 96.12 117 THR A CA 1
ATOM 888 C C . THR A 1 117 ? 3.980 -10.177 -5.908 1.00 96.12 117 THR A C 1
ATOM 890 O O . THR A 1 117 ? 4.337 -11.332 -5.709 1.00 96.12 117 THR A O 1
ATOM 893 N N . GLY A 1 118 ? 4.860 -9.200 -6.159 1.00 95.62 118 GLY A N 1
ATOM 894 C CA . GLY A 1 118 ? 6.281 -9.455 -6.398 1.00 95.62 118 GLY A CA 1
ATOM 895 C C . GLY A 1 118 ? 6.558 -10.285 -7.659 1.00 95.62 118 GLY A C 1
ATOM 896 O O . GLY A 1 118 ? 7.660 -10.804 -7.811 1.00 95.62 118 GLY A O 1
ATOM 897 N N . THR A 1 119 ? 5.581 -10.433 -8.561 1.00 95.50 119 THR A N 1
ATOM 898 C CA . THR A 1 119 ? 5.695 -11.253 -9.777 1.00 95.50 119 THR A CA 1
ATOM 899 C C . THR A 1 119 ? 5.677 -10.414 -11.052 1.00 95.50 119 THR A C 1
ATOM 901 O O . THR A 1 119 ? 5.122 -9.311 -11.099 1.00 95.50 119 THR A O 1
ATOM 904 N N . GLN A 1 120 ? 6.298 -10.947 -12.106 1.00 94.94 120 GLN A N 1
ATOM 905 C CA . GLN A 1 120 ? 6.312 -10.315 -13.423 1.00 94.94 120 GLN A CA 1
ATOM 906 C C . GLN A 1 120 ? 4.915 -10.291 -14.047 1.00 94.94 120 GLN A C 1
ATOM 908 O O . GLN A 1 120 ? 4.107 -11.197 -13.837 1.00 94.94 120 GLN A O 1
ATOM 913 N N . PHE A 1 121 ? 4.672 -9.275 -14.874 1.00 95.50 121 PHE A N 1
ATOM 914 C CA . PHE A 1 121 ? 3.468 -9.202 -15.690 1.00 95.50 121 PHE A CA 1
ATOM 915 C C . PHE A 1 121 ? 3.459 -10.327 -16.730 1.00 95.50 121 PHE A C 1
ATOM 917 O O . PHE A 1 121 ? 4.421 -10.513 -17.475 1.00 95.50 121 PHE A O 1
ATOM 924 N N . THR A 1 122 ? 2.353 -11.061 -16.794 1.00 95.50 122 THR A N 1
ATOM 925 C CA . THR A 1 122 ? 2.181 -12.239 -17.662 1.00 95.50 122 THR A CA 1
ATOM 926 C C . THR A 1 122 ? 1.864 -11.878 -19.115 1.00 95.50 122 THR A C 1
ATOM 928 O O . THR A 1 122 ? 1.866 -12.742 -19.988 1.00 95.50 122 THR A O 1
ATOM 931 N N . GLY A 1 123 ? 1.550 -10.606 -19.383 1.00 93.88 123 GLY A N 1
ATOM 932 C CA . GLY A 1 123 ? 0.909 -10.157 -20.621 1.00 93.88 123 GLY A CA 1
ATOM 933 C C . GLY A 1 123 ? -0.600 -9.952 -20.472 1.00 93.88 123 GLY A C 1
ATOM 934 O O . GLY A 1 123 ? -1.216 -9.350 -21.347 1.00 93.88 123 GLY A O 1
ATOM 935 N N . ARG A 1 124 ? -1.196 -10.418 -19.365 1.00 92.50 124 ARG A N 1
ATOM 936 C CA . ARG A 1 124 ? -2.624 -10.246 -19.043 1.00 92.50 124 ARG A CA 1
ATOM 937 C C . ARG A 1 124 ? -2.854 -9.688 -17.643 1.00 92.50 124 ARG A C 1
ATOM 939 O O . ARG A 1 124 ? -3.764 -8.886 -17.446 1.00 92.50 124 ARG A O 1
ATOM 946 N N . GLY A 1 125 ? -2.032 -10.089 -16.683 1.00 92.50 125 GLY A N 1
ATOM 947 C CA . GLY A 1 125 ? -2.165 -9.713 -15.287 1.00 92.50 125 GLY A CA 1
ATOM 948 C C . GLY A 1 125 ? -0.936 -10.080 -14.469 1.00 92.50 125 GLY A C 1
ATOM 949 O O . GLY A 1 125 ? 0.176 -10.143 -14.999 1.00 92.50 125 GLY A O 1
ATOM 950 N N . ALA A 1 126 ? -1.135 -10.286 -13.169 1.00 94.06 126 ALA A N 1
ATOM 951 C CA . ALA A 1 126 ? -0.064 -10.707 -12.281 1.00 94.06 126 ALA A CA 1
ATOM 952 C C . ALA A 1 126 ? 0.141 -12.225 -12.280 1.00 94.06 126 ALA A C 1
ATOM 954 O O . ALA A 1 126 ? -0.803 -13.005 -12.409 1.00 94.06 126 ALA A O 1
ATOM 955 N N . GLY A 1 127 ? 1.385 -12.650 -12.066 1.00 94.44 127 GLY A N 1
ATOM 956 C CA . GLY A 1 127 ? 1.783 -14.057 -12.028 1.00 94.44 127 GLY A CA 1
ATOM 957 C C . GLY A 1 127 ? 1.399 -14.811 -10.749 1.00 94.44 127 GLY A C 1
ATOM 958 O O . GLY A 1 127 ? 1.778 -15.971 -10.601 1.00 94.44 127 GLY A O 1
ATOM 959 N N . GLY A 1 128 ? 0.667 -14.201 -9.813 1.00 95.94 128 GLY A N 1
ATOM 960 C CA . GLY A 1 128 ? 0.334 -14.826 -8.535 1.00 95.94 128 GLY A CA 1
ATOM 961 C C . GLY A 1 128 ? -0.669 -14.041 -7.696 1.00 95.94 128 GLY A C 1
ATOM 962 O O . GLY A 1 128 ? -1.165 -12.994 -8.106 1.00 95.94 128 GLY A O 1
ATOM 963 N N . ALA A 1 129 ? -0.980 -14.582 -6.517 1.00 97.12 129 ALA A N 1
ATOM 964 C CA . ALA A 1 129 ? -1.828 -13.903 -5.544 1.00 97.12 129 ALA A CA 1
ATOM 965 C C . ALA A 1 129 ? -1.082 -12.730 -4.894 1.00 97.12 129 ALA A C 1
ATOM 967 O O . ALA A 1 129 ? 0.138 -12.770 -4.726 1.00 97.12 129 ALA A O 1
ATOM 968 N N . SER A 1 130 ? -1.821 -11.694 -4.520 1.00 97.25 130 SER A N 1
ATOM 969 C CA . SER A 1 130 ? -1.275 -10.500 -3.891 1.00 97.25 130 SER A CA 1
ATOM 970 C C . SER A 1 130 ? -1.155 -10.626 -2.368 1.00 97.25 130 SER A C 1
ATOM 972 O O . SER A 1 130 ? -1.832 -11.430 -1.722 1.00 97.25 130 SER A O 1
ATOM 974 N N . LEU A 1 131 ? -0.278 -9.809 -1.782 1.00 96.69 131 LEU A N 1
ATOM 975 C CA . LEU A 1 131 ? 0.023 -9.771 -0.352 1.00 96.69 131 LEU A CA 1
ATOM 976 C C . LEU A 1 131 ? -1.230 -9.560 0.507 1.00 96.69 131 LEU A C 1
ATOM 978 O O . LEU A 1 131 ? -1.397 -10.232 1.520 1.00 96.69 131 LEU A O 1
ATOM 982 N N . ASP A 1 132 ? -2.135 -8.673 0.096 1.00 95.88 132 ASP A N 1
ATOM 983 C CA . ASP A 1 132 ? -3.403 -8.431 0.790 1.00 95.88 132 ASP A CA 1
ATOM 984 C C . ASP A 1 132 ? -4.288 -9.685 0.836 1.00 95.88 132 ASP A C 1
ATOM 986 O O . ASP A 1 132 ? -4.966 -9.905 1.835 1.00 95.88 132 ASP A O 1
ATOM 990 N N . GLN A 1 133 ? -4.242 -10.551 -0.182 1.00 95.69 133 GLN A N 1
ATOM 991 C CA . GLN A 1 133 ? -4.978 -11.820 -0.182 1.00 95.69 133 GLN A CA 1
ATOM 992 C C . GLN A 1 133 ? -4.311 -12.870 0.712 1.00 95.69 133 GLN A C 1
ATOM 994 O O . GLN A 1 133 ? -5.001 -13.624 1.399 1.00 95.69 133 GLN A O 1
ATOM 999 N N . ALA A 1 134 ? -2.976 -12.885 0.772 1.00 94.88 134 ALA A N 1
ATOM 1000 C CA . ALA A 1 134 ? -2.251 -13.711 1.735 1.00 94.88 134 ALA A CA 1
ATOM 1001 C C . ALA A 1 134 ? -2.553 -13.288 3.187 1.00 94.88 134 ALA A C 1
ATOM 1003 O O . ALA A 1 134 ? -2.728 -14.144 4.056 1.00 94.88 134 ALA A O 1
ATOM 1004 N N . ILE A 1 135 ? -2.669 -11.980 3.439 1.00 95.31 135 ILE A N 1
ATOM 1005 C CA . ILE A 1 135 ? -3.050 -11.418 4.740 1.00 95.31 135 ILE A CA 1
ATOM 1006 C C . ILE A 1 135 ? -4.518 -11.731 5.063 1.00 95.31 135 ILE A C 1
ATOM 1008 O O . ILE A 1 135 ? -4.794 -12.254 6.140 1.00 95.31 135 ILE A O 1
ATOM 1012 N N . ALA A 1 136 ? -5.451 -11.498 4.136 1.00 93.00 136 ALA A N 1
ATOM 1013 C CA . ALA A 1 136 ? -6.885 -11.761 4.321 1.00 93.00 136 ALA A CA 1
ATOM 1014 C C . ALA A 1 136 ? -7.215 -13.248 4.565 1.00 93.00 136 ALA A C 1
ATOM 1016 O O . ALA A 1 136 ? -8.257 -13.588 5.125 1.00 93.00 136 ALA A O 1
ATOM 1017 N N . ALA A 1 137 ? -6.328 -14.163 4.161 1.00 91.12 137 ALA A N 1
ATOM 1018 C CA . ALA A 1 137 ? -6.438 -15.581 4.499 1.00 91.12 137 ALA A CA 1
ATOM 1019 C C . ALA A 1 137 ? -6.097 -15.886 5.973 1.00 91.12 137 ALA A C 1
ATOM 1021 O O . ALA A 1 137 ? -6.364 -16.991 6.446 1.00 91.12 137 ALA A O 1
ATOM 1022 N N . ARG A 1 138 ? -5.478 -14.940 6.692 1.00 90.75 138 ARG A N 1
ATOM 1023 C CA . ARG A 1 138 ? -5.027 -15.079 8.087 1.00 90.75 138 ARG A CA 1
ATOM 1024 C C . ARG A 1 138 ? -5.761 -14.159 9.056 1.00 90.75 138 ARG A C 1
ATOM 1026 O O . ARG A 1 138 ? -5.925 -14.539 10.209 1.00 90.75 138 ARG A O 1
ATOM 1033 N N . ILE A 1 139 ? -6.189 -12.984 8.601 1.00 86.88 139 ILE A N 1
ATOM 1034 C CA . ILE A 1 139 ? -6.980 -12.020 9.376 1.00 86.88 139 ILE A CA 1
ATOM 1035 C C . ILE A 1 139 ? -8.293 -11.740 8.629 1.00 86.88 139 ILE A C 1
ATOM 1037 O O . ILE A 1 139 ? -8.284 -11.672 7.404 1.00 86.88 139 ILE A O 1
ATOM 1041 N N . GLY A 1 140 ? -9.421 -11.600 9.334 1.00 73.88 140 GLY A N 1
ATOM 1042 C CA . GLY A 1 140 ? -10.733 -11.360 8.709 1.00 73.88 1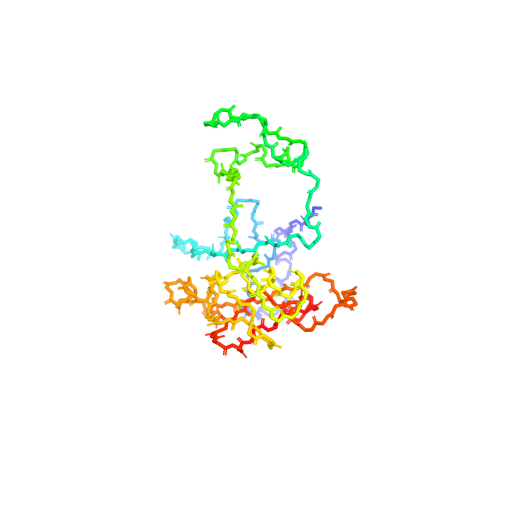40 GLY A CA 1
ATOM 1043 C C . GLY A 1 140 ? -11.658 -12.579 8.610 1.00 73.88 140 GLY A C 1
ATOM 1044 O O . GLY A 1 140 ? -12.558 -12.595 7.775 1.00 73.88 140 GLY A O 1
ATOM 1045 N N . ALA A 1 141 ? -11.450 -13.626 9.419 1.00 78.88 141 ALA A N 1
ATOM 1046 C CA . ALA A 1 141 ? -12.402 -14.741 9.509 1.00 78.88 141 ALA A CA 1
ATOM 1047 C C . ALA A 1 141 ? -13.732 -14.330 10.169 1.00 78.88 141 ALA A C 1
ATOM 1049 O O . ALA A 1 141 ? -14.771 -14.902 9.841 1.00 78.88 141 ALA A O 1
ATOM 1050 N N . ASP A 1 142 ? -13.685 -13.318 11.036 1.00 78.56 142 ASP A N 1
ATOM 1051 C CA . ASP A 1 142 ? -14.827 -12.838 11.819 1.00 78.56 142 ASP A CA 1
ATOM 1052 C C . ASP A 1 142 ? -15.543 -11.647 11.155 1.00 78.56 142 ASP A C 1
ATOM 1054 O O . ASP A 1 142 ? -16.642 -11.259 11.557 1.00 78.56 142 ASP A O 1
ATOM 1058 N N . SER A 1 143 ? -14.962 -11.080 10.091 1.00 80.38 143 SER A N 1
ATOM 1059 C CA . SER A 1 143 ? -15.566 -9.999 9.319 1.00 80.38 143 SER A CA 1
ATOM 1060 C C . SER A 1 143 ? -16.469 -10.535 8.203 1.00 80.38 143 SER A C 1
ATOM 1062 O O . SER A 1 143 ? -16.165 -11.515 7.524 1.00 80.38 143 SER A O 1
ATOM 1064 N N . ARG A 1 144 ? -17.586 -9.839 7.938 1.00 84.94 144 ARG A N 1
ATOM 1065 C CA . ARG A 1 144 ? -18.516 -10.179 6.837 1.00 84.94 144 ARG A CA 1
ATOM 1066 C C . ARG A 1 144 ? -17.808 -10.295 5.481 1.00 84.94 144 ARG A C 1
ATOM 1068 O O . ARG A 1 144 ? -18.173 -11.136 4.663 1.00 84.94 144 ARG A O 1
ATOM 1075 N N . PHE A 1 145 ? -16.818 -9.436 5.250 1.00 88.00 145 PHE A N 1
ATOM 1076 C CA . PHE A 1 145 ? -15.955 -9.453 4.074 1.00 88.00 145 PHE A CA 1
ATOM 1077 C C . PHE A 1 145 ? -14.503 -9.586 4.527 1.00 88.00 145 PHE A C 1
ATOM 1079 O O . PHE A 1 145 ? -14.063 -8.828 5.392 1.00 88.00 145 PHE A O 1
ATOM 1086 N N . ARG A 1 146 ? -13.753 -10.516 3.928 1.00 89.81 146 ARG A N 1
ATOM 1087 C CA . ARG A 1 146 ? -12.329 -10.722 4.258 1.00 89.81 146 ARG A CA 1
ATOM 1088 C C . ARG A 1 146 ? -11.419 -9.665 3.631 1.00 89.81 146 ARG A C 1
ATOM 1090 O O . ARG A 1 146 ? -10.327 -9.412 4.116 1.00 89.81 146 ARG A O 1
ATOM 1097 N N . SER A 1 147 ? -11.849 -9.093 2.510 1.00 92.12 147 SER A N 1
ATOM 1098 C CA . SER A 1 147 ? -11.072 -8.152 1.712 1.00 92.12 147 SER A CA 1
ATOM 1099 C C . SER A 1 147 ? -12.025 -7.250 0.931 1.00 92.12 147 SER A C 1
ATOM 1101 O O . SER A 1 147 ? -13.059 -7.721 0.457 1.00 92.12 147 SER A O 1
ATOM 1103 N N . LEU A 1 148 ? -11.690 -5.964 0.835 1.00 92.12 148 LEU A N 1
ATOM 1104 C CA . LEU A 1 148 ? -12.450 -4.951 0.107 1.00 92.12 148 LEU A CA 1
ATOM 1105 C C . LEU A 1 148 ? -11.469 -4.120 -0.727 1.00 92.12 148 LEU A C 1
ATOM 1107 O O . LEU A 1 148 ? -10.504 -3.583 -0.185 1.00 92.12 148 LEU A O 1
ATOM 1111 N N . GLN A 1 149 ? -11.717 -4.011 -2.031 1.00 92.88 149 GLN A N 1
ATOM 1112 C CA . GLN A 1 149 ? -10.912 -3.205 -2.948 1.00 92.88 149 GLN A CA 1
ATOM 1113 C C . GLN A 1 149 ? -11.631 -1.887 -3.247 1.00 92.88 149 GLN A C 1
ATOM 1115 O O . GLN A 1 149 ? -12.775 -1.889 -3.700 1.00 92.88 149 GLN A O 1
ATOM 1120 N N . PHE A 1 150 ? -10.942 -0.767 -3.033 1.00 89.06 150 PHE A N 1
ATOM 1121 C CA . PHE A 1 150 ? -11.473 0.580 -3.248 1.00 89.06 150 PHE A CA 1
ATOM 1122 C C . PHE A 1 150 ? -10.632 1.334 -4.275 1.00 89.06 150 PHE A C 1
ATOM 1124 O O . PHE A 1 150 ? -9.407 1.225 -4.279 1.00 89.06 150 PHE A O 1
ATOM 1131 N N . GLY A 1 151 ? -11.288 2.138 -5.110 1.00 83.75 151 GLY A N 1
ATOM 1132 C CA . GLY A 1 151 ? -10.636 3.047 -6.046 1.00 83.75 151 GLY A CA 1
ATOM 1133 C C . GLY A 1 151 ? -11.211 4.456 -5.941 1.00 83.75 151 GLY A C 1
ATOM 1134 O O . GLY A 1 151 ? -12.417 4.636 -5.793 1.00 83.75 151 GLY A O 1
ATOM 1135 N N . VAL A 1 152 ? -10.342 5.468 -6.015 1.00 72.56 152 VAL A N 1
ATOM 1136 C CA . VAL A 1 152 ? -10.717 6.882 -5.799 1.00 72.56 152 VAL A CA 1
ATOM 1137 C C . VAL A 1 152 ? -10.841 7.671 -7.114 1.00 72.56 152 VAL A C 1
ATOM 1139 O O . VAL A 1 152 ? -11.357 8.783 -7.114 1.00 72.56 152 VAL A O 1
ATOM 1142 N N . SER A 1 153 ? -10.435 7.112 -8.262 1.00 64.00 153 SER A N 1
ATOM 1143 C CA . SER A 1 153 ? -10.513 7.820 -9.550 1.00 64.00 153 SER A CA 1
ATOM 1144 C C . SER A 1 153 ? -10.998 6.937 -10.696 1.00 64.00 153 SER A C 1
ATOM 1146 O O . SER A 1 153 ? -10.287 6.040 -11.147 1.00 64.00 153 SER A O 1
ATOM 1148 N N . GLN A 1 154 ? -12.197 7.229 -11.209 1.00 54.38 154 GLN A N 1
ATOM 1149 C CA . GLN A 1 154 ? -12.701 6.644 -12.459 1.00 54.38 154 GLN A CA 1
ATOM 1150 C C . GLN A 1 154 ? -11.920 7.118 -13.694 1.00 54.38 154 GLN A C 1
ATOM 1152 O O . GLN A 1 154 ? -11.937 6.439 -14.719 1.00 54.38 154 GLN A O 1
ATOM 1157 N N . GLU A 1 155 ? -11.203 8.241 -13.593 1.00 53.53 155 GLU A N 1
ATOM 1158 C CA . GLU A 1 155 ? -10.557 8.924 -14.720 1.00 53.53 155 GLU A CA 1
ATOM 1159 C C . GLU A 1 155 ? -9.122 8.456 -14.995 1.00 53.53 155 GLU A C 1
ATOM 1161 O O . GLU A 1 155 ? -8.298 9.188 -15.539 1.00 53.53 155 GLU A O 1
ATOM 1166 N N . SER A 1 156 ? -8.786 7.212 -14.659 1.00 54.47 156 SER A N 1
ATOM 1167 C CA . SER A 1 156 ? -7.598 6.617 -15.268 1.00 54.47 156 SER A CA 1
ATOM 1168 C C . SER A 1 156 ? -7.938 6.223 -16.700 1.00 54.47 156 SER A C 1
ATOM 1170 O O . SER A 1 156 ? -8.575 5.196 -16.915 1.00 54.47 156 SER A O 1
ATOM 1172 N N . PHE A 1 157 ? -7.440 6.967 -17.691 1.00 57.66 157 PHE A N 1
ATOM 1173 C CA . PHE A 1 157 ? -7.407 6.582 -19.119 1.00 57.66 157 PHE A CA 1
ATOM 1174 C C . PHE A 1 157 ? -6.570 5.310 -19.400 1.00 57.66 157 PHE A C 1
ATOM 1176 O O . PHE A 1 157 ? -6.233 5.005 -20.540 1.00 57.66 157 PHE A O 1
ATOM 1183 N N . GLY A 1 158 ? -6.213 4.587 -18.344 1.00 61.66 158 GLY A N 1
ATOM 1184 C CA . GLY A 1 158 ? -5.423 3.379 -18.335 1.00 61.66 158 GLY A CA 1
ATOM 1185 C C . GLY A 1 158 ? -6.216 2.098 -18.548 1.00 61.66 158 GLY A C 1
ATOM 1186 O O . GLY A 1 158 ? -7.424 2.033 -18.306 1.00 61.66 158 GLY A O 1
ATOM 1187 N N . GLU A 1 159 ? -5.494 1.057 -18.950 1.00 69.62 159 GLU A N 1
ATOM 1188 C CA . GLU A 1 159 ? -6.010 -0.302 -19.107 1.00 69.62 159 GLU A CA 1
ATOM 1189 C C . GLU A 1 159 ? -6.439 -0.923 -17.767 1.00 69.62 159 GLU A C 1
ATOM 1191 O O . GLU A 1 159 ? -6.086 -0.446 -16.686 1.00 69.62 159 GLU A O 1
ATOM 1196 N N . SER A 1 160 ? -7.180 -2.034 -17.825 1.00 74.75 160 SER A N 1
ATOM 1197 C CA . SER A 1 160 ? -7.709 -2.723 -16.639 1.00 74.75 160 SER A CA 1
ATOM 1198 C C . SER A 1 160 ? -6.624 -3.071 -15.615 1.00 74.75 160 SER A C 1
ATOM 1200 O O . SER A 1 160 ? -6.837 -2.881 -14.419 1.00 74.75 160 SER A O 1
ATOM 1202 N N . VAL A 1 161 ? -5.439 -3.505 -16.060 1.00 82.50 161 VAL A N 1
ATOM 1203 C CA . VAL A 1 161 ? -4.320 -3.837 -15.163 1.00 82.50 161 VAL A CA 1
ATOM 1204 C C . VAL A 1 161 ? -3.859 -2.635 -14.337 1.00 82.50 161 VAL A C 1
ATOM 1206 O O . VAL A 1 161 ? -3.460 -2.794 -13.190 1.00 82.50 161 VAL A O 1
ATOM 1209 N N . GLN A 1 162 ? -3.968 -1.420 -14.880 1.00 81.38 162 GLN A N 1
ATOM 1210 C CA . GLN A 1 162 ? -3.479 -0.202 -14.230 1.00 81.38 162 GLN A CA 1
ATOM 1211 C C . GLN A 1 162 ? -4.360 0.218 -13.049 1.00 81.38 162 GLN A C 1
ATOM 1213 O O . GLN A 1 162 ? -3.944 1.010 -12.210 1.00 81.38 162 GLN A O 1
ATOM 1218 N N . ARG A 1 163 ? -5.567 -0.348 -12.965 1.00 82.19 163 ARG A N 1
ATOM 1219 C CA . ARG A 1 163 ? -6.527 -0.125 -11.881 1.00 82.19 163 ARG A CA 1
ATOM 1220 C C . ARG A 1 163 ? -6.509 -1.253 -10.844 1.00 82.19 163 ARG A C 1
ATOM 1222 O O . ARG A 1 163 ? -7.122 -1.114 -9.793 1.00 82.19 163 ARG A O 1
ATOM 1229 N N . ASN A 1 164 ? -5.824 -2.363 -11.128 1.00 88.44 164 ASN A N 1
ATOM 1230 C CA . ASN A 1 164 ? -5.877 -3.578 -10.319 1.00 88.44 164 ASN A CA 1
ATOM 1231 C C . ASN A 1 164 ? -4.601 -3.755 -9.499 1.00 88.44 164 ASN A C 1
ATOM 1233 O O . ASN A 1 164 ? -3.545 -4.107 -10.022 1.00 88.44 164 ASN A O 1
ATOM 1237 N N . MET A 1 165 ? -4.725 -3.554 -8.191 1.00 91.44 165 MET A N 1
ATOM 1238 C CA . MET A 1 165 ? -3.646 -3.799 -7.231 1.00 91.44 165 MET A CA 1
ATOM 1239 C C . MET A 1 165 ? -3.752 -5.184 -6.586 1.00 91.44 165 MET A C 1
ATOM 1241 O O . MET A 1 165 ? -2.737 -5.779 -6.235 1.00 91.44 165 MET A O 1
ATOM 1245 N N . SER A 1 166 ? -4.972 -5.702 -6.451 1.00 94.88 166 SER A N 1
ATOM 1246 C CA . SER A 1 166 ? -5.262 -6.967 -5.777 1.00 94.88 166 SER A CA 1
ATOM 1247 C C . SER A 1 166 ? -5.503 -8.091 -6.783 1.00 94.88 166 SER A C 1
ATOM 1249 O O . SER A 1 166 ? -6.191 -7.919 -7.792 1.00 94.88 166 SER A O 1
ATOM 1251 N N . TRP A 1 167 ? -4.960 -9.267 -6.478 1.00 96.31 167 TRP A N 1
ATOM 1252 C CA . TRP A 1 167 ? -4.977 -10.453 -7.326 1.00 96.31 167 TRP A CA 1
ATOM 1253 C C . TRP A 1 167 ? -5.231 -11.685 -6.459 1.00 96.31 167 TRP A C 1
ATOM 1255 O O . TRP A 1 167 ? -4.490 -11.957 -5.520 1.00 96.31 167 TRP A O 1
ATOM 1265 N N . SER A 1 168 ? -6.263 -12.469 -6.770 1.00 96.25 168 SER A N 1
ATOM 1266 C CA . SER A 1 168 ? -6.540 -13.718 -6.033 1.00 96.25 168 SER A CA 1
ATOM 1267 C C . SER A 1 168 ? -5.623 -14.876 -6.452 1.00 96.25 168 SER A C 1
ATOM 1269 O O . SER A 1 168 ? -5.576 -15.908 -5.787 1.00 96.25 168 SER A O 1
ATOM 1271 N N . GLY A 1 169 ? -4.895 -14.719 -7.559 1.00 96.69 169 GLY A N 1
ATOM 1272 C CA . GLY A 1 169 ? -4.005 -15.722 -8.132 1.00 96.69 169 GLY A CA 1
ATOM 1273 C C . GLY A 1 169 ? -3.507 -15.306 -9.515 1.00 96.69 169 GLY A C 1
ATOM 1274 O O . GLY A 1 169 ? -3.748 -14.182 -9.956 1.00 96.69 169 GLY A O 1
ATOM 1275 N N . TYR A 1 170 ? -2.855 -16.243 -10.207 1.00 96.94 170 TYR A N 1
ATOM 1276 C CA . TYR A 1 170 ? -2.347 -16.064 -11.571 1.00 96.94 170 TYR A CA 1
ATOM 1277 C C . TYR A 1 170 ? -3.440 -15.550 -12.518 1.00 96.94 170 TYR A C 1
ATOM 1279 O O . TYR A 1 170 ? -4.454 -16.227 -12.698 1.00 96.94 170 TYR A O 1
ATOM 1287 N N . ASP A 1 171 ? -3.241 -14.366 -13.101 1.00 95.50 171 ASP A N 1
ATOM 1288 C CA . ASP A 1 171 ? -4.174 -13.691 -14.014 1.00 95.50 171 ASP A CA 1
ATOM 1289 C C . ASP A 1 171 ? -5.615 -13.557 -13.484 1.00 95.50 171 ASP A C 1
ATOM 1291 O O . ASP A 1 171 ? -6.577 -13.506 -14.253 1.00 95.50 171 ASP A O 1
ATOM 1295 N N . ARG A 1 172 ? -5.792 -13.488 -12.158 1.00 95.69 172 ARG A N 1
ATOM 1296 C CA . ARG A 1 172 ? -7.110 -13.360 -11.513 1.00 95.69 172 ARG A CA 1
ATOM 1297 C C . ARG A 1 172 ? -7.237 -12.038 -10.750 1.00 95.69 172 ARG A C 1
ATOM 1299 O O . ARG A 1 172 ? -7.037 -12.032 -9.529 1.00 95.69 172 ARG A O 1
ATOM 1306 N N . PRO A 1 173 ? -7.557 -10.926 -11.441 1.00 94.06 173 PRO A N 1
ATOM 1307 C CA . PRO A 1 173 ? -7.673 -9.616 -10.810 1.00 94.06 173 PRO A CA 1
ATOM 1308 C C . PRO A 1 173 ? -8.877 -9.547 -9.866 1.00 94.06 173 PRO A C 1
ATOM 1310 O O . PRO A 1 173 ? -9.918 -10.153 -10.124 1.00 94.06 173 PRO A O 1
ATOM 1313 N N . LEU A 1 174 ? -8.742 -8.759 -8.802 1.00 94.00 174 LEU A N 1
ATOM 1314 C CA . LEU A 1 174 ? -9.834 -8.332 -7.931 1.00 94.00 174 LEU A CA 1
ATOM 1315 C C . LEU A 1 174 ? -10.061 -6.831 -8.162 1.00 94.00 174 LEU A C 1
ATOM 1317 O O . LEU A 1 174 ? -9.301 -6.017 -7.632 1.00 94.00 174 LEU A O 1
ATOM 1321 N N . PRO A 1 175 ? -11.040 -6.451 -9.004 1.00 90.50 175 PRO A N 1
ATOM 1322 C CA . PRO A 1 175 ? -11.222 -5.062 -9.386 1.00 90.50 175 PRO A CA 1
ATOM 1323 C C . PRO A 1 175 ? -11.759 -4.215 -8.228 1.00 90.50 175 PRO A C 1
ATOM 1325 O O . PRO A 1 175 ? -12.646 -4.672 -7.504 1.00 90.50 175 P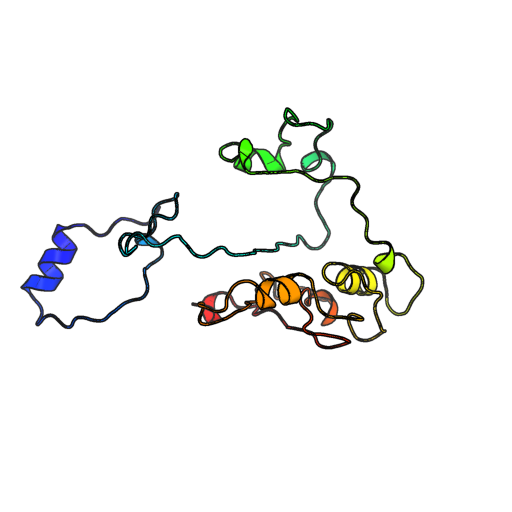RO A O 1
ATOM 1328 N N . PRO A 1 176 ? 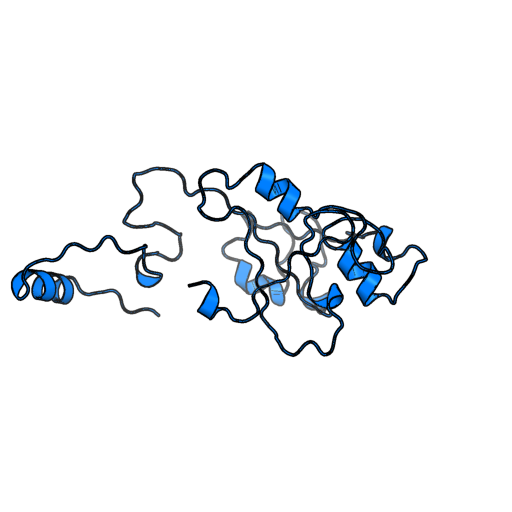-11.260 -2.980 -8.058 1.00 89.56 176 PRO A N 1
ATOM 1329 C CA . PRO A 1 176 ? -11.784 -2.071 -7.050 1.00 89.56 176 PRO A CA 1
ATOM 1330 C C . PRO A 1 176 ? -13.195 -1.583 -7.379 1.00 89.56 176 PRO A C 1
ATOM 1332 O O . PRO A 1 176 ? -13.533 -1.339 -8.540 1.00 89.56 176 PRO A O 1
ATOM 1335 N N . GLU A 1 177 ? -13.996 -1.361 -6.335 1.00 89.31 177 GLU A N 1
ATOM 1336 C CA . GLU A 1 177 ? -15.196 -0.536 -6.446 1.00 89.31 177 GLU A CA 1
ATOM 1337 C C . GLU A 1 177 ? -14.774 0.936 -6.545 1.00 89.31 177 GLU A C 1
ATOM 1339 O O . GLU A 1 177 ? -14.071 1.471 -5.684 1.00 89.31 177 GLU A O 1
ATOM 1344 N N . MET A 1 178 ? -15.196 1.581 -7.630 1.00 84.38 178 MET A N 1
ATOM 1345 C CA . MET A 1 178 ? -14.804 2.942 -8.006 1.00 84.38 178 MET A CA 1
ATOM 1346 C C . MET A 1 178 ? -15.797 3.999 -7.520 1.00 84.38 178 MET A C 1
ATOM 1348 O O . MET A 1 178 ? -15.586 5.197 -7.713 1.00 84.38 178 MET A O 1
ATOM 1352 N N . LEU A 1 179 ? -16.924 3.565 -6.958 1.00 81.44 179 LEU A N 1
ATOM 1353 C CA . LEU A 1 179 ? -17.965 4.409 -6.398 1.00 81.44 179 LEU A CA 1
ATOM 1354 C C . LEU A 1 179 ? -18.023 4.186 -4.886 1.00 81.44 179 LEU A C 1
ATOM 1356 O O . LEU A 1 179 ? -18.692 3.253 -4.440 1.00 81.44 179 LEU A O 1
ATOM 1360 N N . PRO A 1 180 ? -17.391 5.060 -4.078 1.00 72.12 180 PRO A N 1
ATOM 1361 C CA . PRO A 1 180 ? -17.345 4.894 -2.627 1.00 72.12 180 PRO A CA 1
ATOM 1362 C C . PRO A 1 180 ? -18.721 4.672 -1.987 1.00 72.12 180 PRO A C 1
ATOM 1364 O O . PRO A 1 180 ? -18.850 3.862 -1.079 1.00 72.12 180 PRO A O 1
ATOM 1367 N N . HIS A 1 181 ? -19.773 5.318 -2.503 1.00 77.69 181 HIS A N 1
ATOM 1368 C CA . HIS A 1 181 ? -21.137 5.187 -1.980 1.00 77.69 181 HIS A CA 1
ATOM 1369 C C . HIS A 1 181 ? -21.764 3.795 -2.159 1.00 77.69 181 HIS A C 1
ATOM 1371 O O . HIS A 1 181 ? -22.781 3.523 -1.540 1.00 77.69 181 HIS A O 1
ATOM 1377 N N . LYS A 1 182 ? -21.208 2.919 -3.004 1.00 78.75 182 LYS A N 1
ATOM 1378 C CA . LYS A 1 182 ? -21.686 1.533 -3.139 1.00 78.75 182 LYS A CA 1
ATOM 1379 C C . LYS A 1 182 ? -21.173 0.610 -2.033 1.00 78.75 182 LYS A C 1
ATOM 1381 O O . LYS A 1 182 ? -21.630 -0.524 -1.935 1.00 78.75 182 LYS A O 1
ATOM 1386 N N . MET A 1 183 ? -20.223 1.084 -1.229 1.00 73.00 183 MET A N 1
ATOM 1387 C CA . MET A 1 183 ? -19.579 0.309 -0.169 1.00 73.00 183 MET A CA 1
ATOM 1388 C C . MET A 1 183 ? -20.161 0.590 1.224 1.00 73.00 183 MET A C 1
ATOM 1390 O O . MET A 1 183 ? -19.718 -0.038 2.187 1.00 73.00 183 MET A O 1
ATOM 1394 N N . PHE A 1 184 ? -21.133 1.505 1.329 1.00 64.00 184 PHE A N 1
ATOM 1395 C CA . PHE A 1 184 ? -21.787 1.922 2.573 1.00 64.00 184 PHE A CA 1
ATOM 1396 C C . PHE A 1 184 ? -23.301 1.717 2.509 1.00 64.00 184 PHE A C 1
ATOM 1398 O O . PHE A 1 184 ? -23.887 1.987 1.437 1.00 64.00 184 PHE A O 1
#

Radius of gyration: 21.59 Å; chains: 1; bounding box: 62×34×48 Å